Protein AF-A0A2N5FUP6-F1 (afdb_monomer_lite)

Sequence (125 aa):
MNFKQEYISEWVQDDAYEKAELLWLWYDYQTEIYDRSLWGQRPAPDDETMVILTSPEARGLSNKNALKYRRLLLQVASCFNISDEILHNTKNNSYRNKSRMSKRIEDYLYLEKLGEFDFIKEITK

Foldseek 3Di:
DPPPDVVVVVVLLVVLLLVLLLLVLVLLLQLVVLLVVLCPPPDPPPDPPPPDVPPVVSVVVSVVSSVVSVVLSVVLSVVSVRDPVSNVVSVVVVVVVVDDSVVSNVVNVVVVVVVVCVSSVVSVD

Structure (mmCIF, N/CA/C/O backbone):
data_AF-A0A2N5FUP6-F1
#
_entry.id   AF-A0A2N5FUP6-F1
#
loop_
_atom_site.group_PDB
_atom_site.id
_atom_site.type_symbol
_atom_site.label_atom_id
_atom_site.label_alt_id
_atom_site.label_comp_id
_atom_site.label_asym_id
_atom_site.label_entity_id
_atom_site.label_seq_id
_atom_site.pdbx_PDB_ins_code
_atom_site.Cartn_x
_atom_site.Cartn_y
_atom_site.Cartn_z
_atom_site.occupancy
_atom_site.B_iso_or_equiv
_atom_site.auth_seq_id
_atom_site.auth_comp_id
_atom_site.auth_asym_id
_atom_site.auth_atom_id
_atom_site.pdbx_PDB_model_num
ATOM 1 N N . MET A 1 1 ? -32.310 13.441 25.752 1.00 34.03 1 MET A N 1
ATOM 2 C CA . MET A 1 1 ? -31.026 12.930 26.280 1.00 34.03 1 MET A CA 1
ATOM 3 C C . MET A 1 1 ? -30.464 11.963 25.237 1.00 34.03 1 MET A C 1
ATOM 5 O O . MET A 1 1 ? -30.822 10.799 25.262 1.00 34.03 1 MET A O 1
ATOM 9 N N . ASN A 1 2 ? -29.666 12.453 24.280 1.00 38.41 2 ASN A N 1
ATOM 10 C CA . ASN A 1 2 ? -29.077 11.646 23.193 1.00 38.41 2 ASN A CA 1
ATOM 11 C C . ASN A 1 2 ? -27.546 11.737 23.257 1.00 38.41 2 ASN A C 1
ATOM 13 O O . ASN A 1 2 ? -26.907 12.242 22.349 1.00 38.41 2 ASN A O 1
ATOM 17 N N . PHE A 1 3 ? -26.964 11.319 24.380 1.00 40.06 3 PHE A N 1
ATOM 18 C CA . PHE A 1 3 ? -25.561 11.600 24.715 1.00 40.06 3 PHE A CA 1
ATOM 19 C C . PHE A 1 3 ? -24.641 10.370 24.629 1.00 40.06 3 PHE A C 1
ATOM 21 O O . PHE A 1 3 ? -23.689 10.261 25.394 1.00 40.06 3 PHE A O 1
ATOM 28 N N . LYS A 1 4 ? -24.944 9.386 23.769 1.00 34.66 4 LYS A N 1
ATOM 29 C CA . LYS A 1 4 ? -24.207 8.104 23.779 1.00 34.66 4 LYS A CA 1
ATOM 30 C C . LYS A 1 4 ? -23.817 7.496 22.431 1.00 34.66 4 LYS A C 1
ATOM 32 O O . LYS A 1 4 ? -23.180 6.452 22.449 1.00 34.66 4 LYS A O 1
ATOM 37 N N . GLN A 1 5 ? -24.139 8.111 21.293 1.00 38.41 5 GLN A N 1
ATOM 38 C CA . GLN A 1 5 ? -23.857 7.487 19.989 1.00 38.41 5 GLN A CA 1
ATOM 39 C C . GLN A 1 5 ? -22.703 8.128 19.204 1.00 38.41 5 GLN A C 1
ATOM 41 O O . GLN A 1 5 ? -22.100 7.443 18.389 1.00 38.41 5 GLN A O 1
ATOM 46 N N . GLU A 1 6 ? -22.330 9.376 19.499 1.00 37.62 6 GLU A N 1
ATOM 47 C CA . GLU A 1 6 ? -21.280 10.096 18.754 1.00 37.62 6 GLU A CA 1
ATOM 48 C C . GLU A 1 6 ? -19.846 9.771 19.216 1.00 37.62 6 GLU A C 1
ATOM 50 O O . GLU A 1 6 ? -18.914 9.861 18.429 1.00 37.62 6 GLU A O 1
ATOM 55 N N . TYR A 1 7 ? -19.647 9.299 20.452 1.00 31.89 7 TYR A N 1
ATOM 56 C CA . TYR A 1 7 ? -18.295 9.029 20.973 1.00 31.89 7 TYR A CA 1
ATOM 57 C C . TYR A 1 7 ? -17.728 7.649 20.614 1.00 31.89 7 TYR A C 1
ATOM 59 O O . TYR A 1 7 ? -16.526 7.433 20.723 1.00 31.89 7 TYR A O 1
ATOM 67 N N . ILE A 1 8 ? -18.564 6.698 20.190 1.00 33.16 8 ILE A N 1
ATOM 68 C CA . ILE A 1 8 ? -18.090 5.357 19.804 1.00 33.16 8 ILE A CA 1
ATOM 69 C C . ILE A 1 8 ? -17.558 5.367 18.359 1.00 33.16 8 ILE A C 1
ATOM 71 O O . ILE A 1 8 ? -16.671 4.583 18.031 1.00 33.16 8 ILE A O 1
ATOM 75 N N . SER A 1 9 ? -18.039 6.280 17.504 1.00 38.25 9 SER A N 1
ATOM 76 C CA . SER A 1 9 ? -17.569 6.399 16.118 1.00 38.25 9 SER A CA 1
ATOM 77 C C . SER A 1 9 ? -16.171 7.002 15.987 1.00 38.25 9 SER A C 1
ATOM 79 O O . SER A 1 9 ? -15.473 6.651 15.042 1.00 38.25 9 SER A O 1
ATOM 81 N N . GLU A 1 10 ? -15.736 7.851 16.924 1.00 41.03 10 GLU A N 1
ATOM 82 C CA . GLU A 1 10 ? -14.399 8.467 16.874 1.00 41.03 10 GLU A CA 1
ATOM 83 C C . GLU A 1 10 ? -13.278 7.459 17.187 1.00 41.03 10 GLU A C 1
ATOM 85 O O . GLU A 1 10 ? -12.261 7.446 16.504 1.00 41.03 10 GLU A O 1
ATOM 90 N N . TRP A 1 11 ? -13.484 6.539 18.138 1.00 37.44 11 TRP A N 1
ATOM 91 C CA . TRP A 1 11 ? -12.462 5.547 18.519 1.00 37.44 11 TRP A CA 1
ATOM 92 C C . TRP A 1 11 ? -12.251 4.441 17.475 1.00 37.44 11 TRP A C 1
ATOM 94 O O . TRP A 1 11 ? -11.146 3.931 17.331 1.00 37.44 11 TRP A O 1
ATOM 104 N N . VAL A 1 12 ? -13.300 4.057 16.741 1.00 47.06 12 VAL A N 1
ATOM 105 C CA . VAL A 1 12 ? -13.192 3.072 15.646 1.00 47.06 12 VAL A CA 1
ATOM 106 C C . VAL A 1 12 ? -12.620 3.716 14.380 1.00 47.06 12 VAL A C 1
ATOM 108 O O . VAL A 1 12 ? -11.961 3.037 13.592 1.00 47.06 12 VAL A O 1
ATOM 111 N N . GLN A 1 13 ? -12.846 5.022 14.185 1.00 53.00 13 GLN A N 1
ATOM 112 C CA . GLN A 1 13 ? -12.203 5.759 13.103 1.00 53.00 13 GLN A CA 1
ATOM 113 C C . GLN A 1 13 ? -10.685 5.796 13.270 1.00 53.00 13 GLN A C 1
ATOM 115 O O . GLN A 1 13 ? -10.018 5.637 12.259 1.00 53.00 13 GLN A O 1
ATOM 120 N N . ASP A 1 14 ? -10.144 5.918 14.485 1.00 67.62 14 ASP A N 1
ATOM 121 C CA . ASP A 1 14 ? -8.691 6.030 14.689 1.00 67.62 14 ASP A CA 1
ATOM 122 C C . ASP A 1 14 ? -7.936 4.768 14.218 1.00 67.62 14 ASP A C 1
ATOM 124 O O . ASP A 1 14 ? -7.082 4.855 13.341 1.00 67.62 14 ASP A O 1
ATOM 128 N N . ASP A 1 15 ? -8.341 3.571 14.667 1.00 84.81 15 ASP A N 1
ATOM 129 C CA . ASP A 1 15 ? -7.666 2.309 14.292 1.00 84.81 15 ASP A CA 1
ATOM 130 C C . ASP A 1 15 ? -7.839 1.962 12.801 1.00 84.81 15 ASP A C 1
ATOM 132 O O . ASP A 1 15 ? -6.896 1.541 12.126 1.00 84.81 15 ASP A O 1
ATOM 136 N N . ALA A 1 16 ? -9.040 2.157 12.243 1.00 89.38 16 ALA A N 1
ATOM 137 C CA . ALA A 1 16 ? -9.287 1.883 10.827 1.00 89.38 16 ALA A CA 1
ATOM 138 C C . ALA A 1 16 ? -8.575 2.892 9.911 1.00 89.38 16 ALA A C 1
ATOM 140 O O . ALA A 1 16 ? -8.124 2.525 8.822 1.00 89.38 16 ALA A O 1
ATOM 141 N N . TYR A 1 17 ? -8.480 4.154 10.334 1.00 89.38 17 TYR A N 1
ATOM 142 C CA . TYR A 1 17 ? -7.778 5.205 9.606 1.00 89.38 17 TYR A CA 1
ATOM 143 C C . TYR A 1 17 ? -6.265 4.994 9.671 1.00 89.38 17 TYR A C 1
ATOM 145 O O . TYR A 1 17 ? -5.626 4.997 8.622 1.00 89.38 17 TYR A O 1
ATOM 153 N N . GLU A 1 18 ? -5.709 4.708 10.849 1.00 89.12 18 GLU A N 1
ATOM 154 C CA . GLU A 1 18 ? -4.290 4.396 11.042 1.00 89.12 18 GLU A CA 1
ATOM 155 C C . GLU A 1 18 ? -3.871 3.176 10.210 1.00 89.12 18 GLU A C 1
ATOM 157 O O . GLU A 1 18 ? -2.937 3.248 9.406 1.00 89.12 18 GLU A O 1
ATOM 162 N N . LYS A 1 19 ? -4.629 2.074 10.276 1.00 92.38 19 LYS A N 1
ATOM 163 C CA . LYS A 1 19 ? -4.375 0.895 9.430 1.00 92.38 19 LYS A CA 1
ATOM 164 C C . LYS A 1 19 ? -4.477 1.208 7.945 1.00 92.38 19 LYS A C 1
ATOM 166 O O . LYS A 1 19 ? -3.712 0.659 7.152 1.00 92.38 19 LYS A O 1
ATOM 171 N N . ALA A 1 20 ? -5.398 2.079 7.541 1.00 93.75 20 ALA A N 1
ATOM 172 C CA . ALA A 1 20 ? -5.507 2.517 6.155 1.00 93.75 20 ALA A CA 1
ATOM 173 C C . ALA A 1 20 ? -4.310 3.382 5.718 1.00 93.75 20 ALA A C 1
ATOM 175 O O . ALA A 1 20 ? -3.841 3.233 4.587 1.00 93.75 20 ALA A O 1
ATOM 176 N N . GLU A 1 21 ? -3.769 4.234 6.591 1.00 91.25 21 GLU A N 1
ATOM 177 C CA . GLU A 1 21 ? -2.534 4.981 6.327 1.00 91.25 21 GLU A CA 1
ATOM 178 C C . GLU A 1 21 ? -1.329 4.047 6.181 1.00 91.25 21 GLU A C 1
ATOM 180 O O . GLU A 1 21 ? -0.590 4.154 5.196 1.00 91.25 21 GLU A O 1
ATOM 185 N N . LEU A 1 22 ? -1.182 3.076 7.087 1.00 93.25 22 LEU A N 1
ATOM 186 C CA . LEU A 1 22 ? -0.157 2.036 7.002 1.00 93.25 22 LEU A CA 1
ATOM 187 C C . LEU A 1 22 ? -0.312 1.210 5.714 1.00 93.25 22 LEU A C 1
ATOM 189 O O . LEU A 1 22 ? 0.663 0.975 5.002 1.00 93.25 22 LEU A O 1
ATOM 193 N N . LEU A 1 23 ? -1.534 0.840 5.327 1.00 94.62 23 LEU A N 1
ATOM 194 C CA . LEU A 1 23 ? -1.787 0.124 4.073 1.00 94.62 23 LEU A CA 1
ATOM 195 C C . LEU A 1 23 ? -1.350 0.913 2.838 1.00 94.62 23 LEU A C 1
ATOM 197 O O . LEU A 1 23 ? -0.769 0.339 1.913 1.00 94.62 23 LEU A O 1
ATOM 201 N N . TRP A 1 24 ? -1.609 2.219 2.808 1.00 94.31 24 TRP A N 1
ATOM 202 C CA . TRP A 1 24 ? -1.148 3.077 1.720 1.00 94.31 24 TRP A CA 1
ATOM 203 C C . TRP A 1 24 ? 0.367 3.245 1.710 1.00 94.31 24 TRP A C 1
ATOM 205 O O . TRP A 1 24 ? 0.968 3.255 0.637 1.00 94.31 24 TRP A O 1
ATOM 215 N N . LEU A 1 25 ? 0.990 3.340 2.884 1.00 92.94 25 LEU A N 1
ATOM 216 C CA . LEU A 1 25 ? 2.440 3.424 3.023 1.00 92.94 25 LEU A CA 1
ATOM 217 C C . LEU A 1 25 ? 3.131 2.142 2.538 1.00 92.94 25 LEU A C 1
ATOM 219 O O . LEU A 1 25 ? 4.090 2.206 1.768 1.00 92.94 25 LEU A O 1
ATOM 223 N N . TRP A 1 26 ? 2.590 0.983 2.915 1.00 95.06 26 TRP A N 1
ATOM 224 C CA . TRP A 1 26 ? 3.018 -0.319 2.411 1.00 95.06 26 TRP A CA 1
ATOM 225 C C . TRP A 1 26 ? 2.837 -0.423 0.895 1.00 95.06 26 TRP A C 1
ATOM 227 O O . TRP A 1 26 ? 3.773 -0.799 0.193 1.00 95.06 26 TRP A O 1
ATOM 237 N N . TYR A 1 27 ? 1.669 -0.041 0.367 1.00 95.19 27 TYR A N 1
ATOM 238 C CA . TYR A 1 27 ? 1.409 -0.039 -1.074 1.00 95.19 27 TYR A CA 1
ATOM 239 C C . TYR A 1 27 ? 2.442 0.803 -1.832 1.00 95.19 27 TYR A C 1
ATOM 241 O O . TYR A 1 27 ? 3.045 0.311 -2.788 1.00 95.19 27 TYR A O 1
ATOM 249 N N . ASP A 1 28 ? 2.679 2.039 -1.384 1.00 92.50 28 ASP A N 1
ATOM 250 C CA . ASP A 1 28 ? 3.627 2.942 -2.031 1.00 92.50 28 ASP A CA 1
ATOM 251 C C . ASP A 1 28 ? 5.034 2.336 -2.035 1.00 92.50 28 ASP A C 1
ATOM 253 O O . ASP A 1 28 ? 5.654 2.264 -3.096 1.00 92.50 28 ASP A O 1
ATOM 257 N N . TYR A 1 29 ? 5.501 1.808 -0.896 1.00 93.25 29 TYR A N 1
ATOM 258 C CA . TYR A 1 29 ? 6.803 1.143 -0.800 1.00 93.25 29 TYR A CA 1
ATOM 259 C C . TYR A 1 29 ? 6.934 -0.026 -1.785 1.00 93.25 29 TYR A C 1
ATOM 261 O O . TYR A 1 29 ? 7.894 -0.085 -2.555 1.00 93.25 29 TYR A O 1
ATOM 269 N N . GLN A 1 30 ? 5.959 -0.938 -1.813 1.00 93.62 30 GLN A N 1
ATOM 270 C CA . GLN A 1 30 ? 6.009 -2.119 -2.681 1.00 93.62 30 GLN A CA 1
ATOM 271 C C . GLN A 1 30 ? 6.000 -1.753 -4.171 1.00 93.62 30 GLN A C 1
ATOM 273 O O . GLN A 1 30 ? 6.693 -2.385 -4.977 1.00 93.62 30 GLN A O 1
ATOM 278 N N . THR A 1 31 ? 5.230 -0.733 -4.557 1.00 92.12 31 THR A N 1
ATOM 279 C CA . THR A 1 31 ? 5.218 -0.249 -5.944 1.00 92.12 31 THR A CA 1
ATOM 280 C C . THR A 1 31 ? 6.509 0.469 -6.319 1.00 92.12 31 THR A C 1
ATOM 282 O O . THR A 1 31 ? 7.068 0.188 -7.375 1.00 92.12 31 THR A O 1
ATOM 285 N N . GLU A 1 32 ? 7.045 1.302 -5.431 1.00 90.38 32 GLU A N 1
ATOM 286 C CA . GLU A 1 32 ? 8.251 2.091 -5.674 1.00 90.38 32 GLU A CA 1
ATOM 287 C C . GLU A 1 32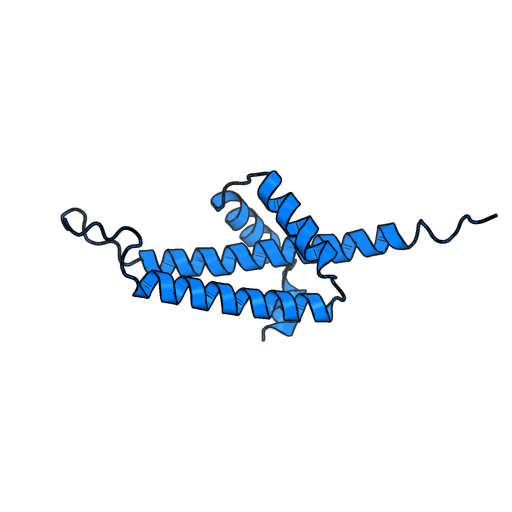 ? 9.510 1.217 -5.753 1.00 90.38 32 GLU A C 1
ATOM 289 O O . GLU A 1 32 ? 10.348 1.420 -6.629 1.00 90.38 32 GLU A O 1
ATOM 294 N N . ILE A 1 33 ? 9.660 0.211 -4.882 1.00 89.06 33 ILE A N 1
ATOM 295 C CA 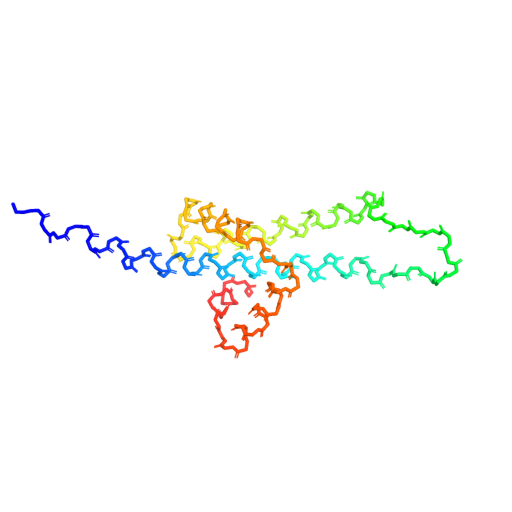. ILE A 1 33 ? 10.795 -0.725 -4.953 1.00 89.06 33 ILE A CA 1
ATOM 296 C C . ILE A 1 33 ? 10.749 -1.542 -6.246 1.00 89.06 33 ILE A C 1
ATOM 298 O O . ILE A 1 33 ? 11.786 -1.749 -6.881 1.00 89.06 33 ILE A O 1
ATOM 302 N N . TYR A 1 34 ? 9.557 -1.969 -6.669 1.00 88.94 34 TYR A N 1
ATOM 303 C CA . TYR A 1 34 ? 9.399 -2.667 -7.939 1.00 88.94 34 TYR A CA 1
ATOM 304 C C . TYR A 1 34 ? 9.755 -1.764 -9.121 1.00 88.94 34 TYR A C 1
ATOM 306 O O . TYR A 1 34 ? 10.572 -2.154 -9.953 1.00 88.94 34 TYR A O 1
ATOM 314 N N . ASP A 1 35 ? 9.220 -0.546 -9.171 1.00 85.50 35 ASP A N 1
ATOM 315 C CA . ASP A 1 35 ? 9.504 0.402 -10.249 1.00 85.50 35 ASP A CA 1
ATOM 316 C C . ASP A 1 35 ? 11.000 0.742 -10.314 1.00 85.50 35 ASP A C 1
ATOM 318 O O . ASP A 1 35 ? 11.599 0.712 -11.390 1.00 85.50 35 ASP A O 1
ATOM 322 N N . ARG A 1 36 ? 11.661 0.918 -9.163 1.00 83.88 36 ARG A N 1
ATOM 323 C CA . ARG A 1 36 ? 13.124 1.071 -9.091 1.00 83.88 36 ARG A CA 1
ATOM 324 C C . ARG A 1 36 ? 13.882 -0.139 -9.616 1.00 83.88 36 ARG A C 1
ATOM 326 O O . ARG A 1 36 ? 14.923 0.039 -10.242 1.00 83.88 36 ARG A O 1
ATOM 333 N N . SER A 1 37 ? 13.385 -1.353 -9.385 1.00 82.19 37 SER A N 1
ATOM 334 C CA . SER A 1 37 ? 14.007 -2.573 -9.912 1.00 82.19 37 SER A CA 1
ATOM 335 C C . SER A 1 37 ? 13.916 -2.660 -11.438 1.00 82.19 37 SER A C 1
ATOM 337 O O . SER A 1 37 ? 14.854 -3.143 -12.070 1.00 82.19 37 SER A O 1
ATOM 339 N N . LEU A 1 38 ? 12.856 -2.104 -12.039 1.00 78.31 38 LEU A N 1
ATOM 340 C CA . LEU A 1 38 ? 12.750 -1.960 -13.494 1.00 78.31 38 LEU A CA 1
ATOM 341 C C . LEU A 1 38 ? 13.798 -0.975 -14.042 1.00 78.31 38 LEU A C 1
ATOM 343 O O . LEU A 1 38 ? 14.243 -1.125 -15.176 1.00 78.31 38 LEU A O 1
ATOM 347 N N . TRP A 1 39 ? 14.216 0.011 -13.240 1.00 64.06 39 TRP A N 1
ATOM 348 C CA . TRP A 1 39 ? 15.221 1.024 -13.601 1.00 64.06 39 TRP A CA 1
ATOM 349 C C . TRP A 1 39 ? 16.664 0.643 -13.239 1.00 64.06 39 TRP A C 1
ATOM 351 O O . TRP A 1 39 ? 17.595 1.354 -13.615 1.00 64.06 39 TRP A O 1
ATOM 361 N N . GLY A 1 40 ? 16.870 -0.465 -12.519 1.00 52.78 40 GLY A N 1
ATOM 362 C CA . GLY A 1 40 ? 18.194 -0.990 -12.159 1.00 52.78 40 GLY A CA 1
ATOM 363 C C . GLY A 1 40 ? 19.038 -1.428 -13.361 1.00 52.78 40 GLY A C 1
ATOM 364 O O . GLY A 1 40 ? 20.247 -1.592 -13.229 1.00 52.78 40 GLY A O 1
ATOM 365 N N . GLN A 1 41 ? 18.434 -1.540 -14.547 1.00 49.06 41 GLN A N 1
ATOM 366 C CA . GLN A 1 41 ? 19.138 -1.605 -15.828 1.00 49.06 41 GLN A CA 1
ATOM 367 C C . GLN A 1 41 ? 19.489 -0.192 -16.315 1.00 49.06 41 GLN A C 1
ATOM 369 O O . GLN A 1 41 ? 19.053 0.233 -17.382 1.00 49.06 41 GLN A O 1
ATOM 374 N N . ARG A 1 42 ? 20.243 0.572 -15.511 1.00 47.62 42 ARG A N 1
ATOM 375 C CA . ARG A 1 42 ? 20.825 1.827 -15.999 1.00 47.62 42 ARG A CA 1
ATOM 376 C C . ARG A 1 42 ? 21.791 1.481 -17.133 1.00 47.62 42 ARG A C 1
ATOM 378 O O . ARG A 1 42 ? 22.725 0.715 -16.887 1.00 47.62 42 ARG A O 1
ATOM 385 N N . PRO A 1 43 ? 21.594 2.029 -18.335 1.00 50.72 43 PRO A N 1
ATOM 386 C CA . PRO A 1 43 ? 22.575 1.880 -19.387 1.00 50.72 43 PRO A CA 1
ATOM 387 C C . PRO A 1 43 ? 23.852 2.648 -18.980 1.00 50.72 43 PRO A C 1
ATOM 389 O O . PRO A 1 43 ? 23.810 3.530 -18.111 1.00 50.72 43 PRO A O 1
ATOM 392 N N . ALA A 1 44 ? 25.008 2.226 -19.499 1.00 54.25 44 ALA A N 1
ATOM 393 C CA . ALA A 1 44 ? 26.313 2.776 -19.125 1.00 54.25 44 ALA A CA 1
ATOM 394 C C . ALA A 1 44 ? 26.360 4.308 -19.339 1.00 54.25 44 ALA A C 1
ATOM 396 O O . ALA A 1 44 ? 25.562 4.832 -20.114 1.00 54.25 44 ALA A O 1
ATOM 397 N N . PRO A 1 45 ? 27.287 5.051 -18.699 1.00 53.28 45 PRO A N 1
ATOM 398 C CA . PRO A 1 45 ? 27.405 6.509 -18.866 1.00 53.28 45 PRO A CA 1
ATOM 399 C C . PRO A 1 45 ? 27.569 6.972 -20.328 1.00 53.28 45 PRO A C 1
ATOM 401 O O . PRO A 1 45 ? 27.350 8.145 -20.622 1.00 53.28 45 PRO A O 1
ATOM 404 N N . ASP A 1 46 ? 27.913 6.039 -21.217 1.00 57.25 46 ASP A N 1
ATOM 405 C CA . ASP A 1 46 ? 28.251 6.235 -22.627 1.00 57.25 46 ASP A CA 1
ATOM 406 C C . ASP A 1 46 ? 27.129 5.749 -23.566 1.00 57.25 46 ASP A C 1
ATOM 408 O O . ASP A 1 46 ? 27.277 5.736 -24.787 1.00 57.25 46 ASP A O 1
ATOM 412 N N . ASP A 1 47 ? 26.016 5.286 -23.003 1.00 50.28 47 ASP A N 1
ATOM 413 C CA . ASP A 1 47 ? 24.924 4.689 -23.749 1.00 50.28 47 ASP A CA 1
ATOM 414 C C . ASP A 1 47 ? 23.889 5.773 -24.084 1.00 50.28 47 ASP A C 1
ATOM 416 O O . ASP A 1 47 ? 23.091 6.213 -23.252 1.00 50.28 47 ASP A O 1
ATOM 420 N N . GLU A 1 48 ? 23.937 6.244 -25.333 1.00 49.97 48 GLU A N 1
ATOM 421 C CA . GLU A 1 48 ? 23.046 7.275 -25.885 1.00 49.97 48 GLU A CA 1
ATOM 422 C C . GLU A 1 48 ? 21.562 6.866 -25.855 1.00 49.97 48 GLU A C 1
ATOM 424 O O . GLU A 1 48 ? 20.671 7.692 -26.075 1.00 49.97 48 GLU A O 1
ATOM 429 N N . THR A 1 49 ? 21.263 5.607 -25.523 1.00 48.56 49 THR A N 1
ATOM 430 C CA . THR A 1 49 ? 19.906 5.131 -25.279 1.00 48.56 49 THR A CA 1
ATOM 431 C C . THR A 1 49 ? 19.486 5.413 -23.835 1.00 48.56 49 THR A C 1
ATOM 433 O O . THR A 1 49 ? 19.256 4.525 -23.020 1.00 48.56 49 THR A O 1
ATOM 436 N N . MET A 1 50 ? 19.325 6.696 -23.499 1.00 44.69 50 MET A N 1
ATOM 437 C CA . MET A 1 50 ? 18.547 7.129 -22.333 1.00 44.69 50 MET A CA 1
ATOM 438 C C . MET A 1 50 ? 17.101 6.623 -22.476 1.00 44.69 50 MET A C 1
ATOM 440 O O . MET A 1 50 ? 16.202 7.359 -22.885 1.00 44.69 50 MET A O 1
ATOM 444 N N . VAL A 1 51 ? 16.843 5.361 -22.131 1.00 49.22 51 VAL A N 1
ATOM 445 C CA . VAL A 1 51 ? 15.489 4.808 -2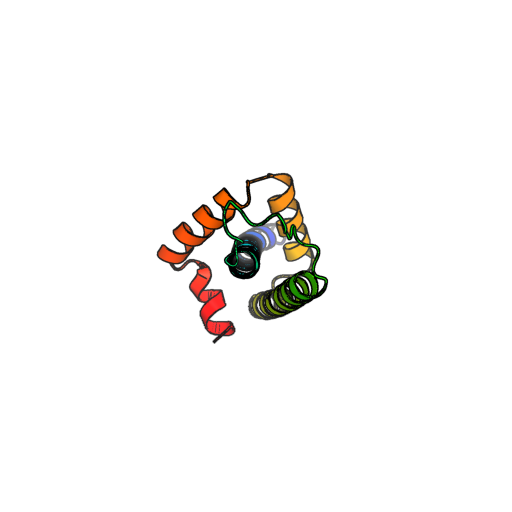2.054 1.00 49.22 51 VAL A CA 1
ATOM 446 C C . VAL A 1 51 ? 14.877 5.260 -20.729 1.00 49.22 51 VAL A C 1
ATOM 448 O O . VAL A 1 51 ? 14.646 4.502 -19.791 1.00 49.22 51 VAL A O 1
ATOM 451 N N . ILE A 1 52 ? 14.597 6.563 -20.672 1.00 51.47 52 ILE A N 1
ATOM 452 C CA . ILE A 1 52 ? 13.462 7.140 -19.946 1.00 51.47 52 ILE A CA 1
ATOM 453 C C . ILE A 1 52 ? 12.281 6.200 -20.176 1.00 51.47 52 ILE A C 1
ATOM 455 O O . ILE A 1 52 ? 12.088 5.857 -21.330 1.00 51.47 52 ILE A O 1
ATOM 459 N N . LEU A 1 53 ? 11.530 5.805 -19.139 1.00 50.09 53 LEU A N 1
ATOM 460 C CA . LEU A 1 53 ? 10.198 5.147 -19.111 1.00 50.09 53 LEU A CA 1
ATOM 461 C C . LEU A 1 53 ? 9.349 5.158 -20.417 1.00 50.09 53 LEU A C 1
ATOM 463 O O . LEU A 1 53 ? 8.211 5.623 -20.440 1.00 50.09 53 LEU A O 1
ATOM 467 N N . THR A 1 54 ? 9.870 4.648 -21.524 1.00 52.12 54 THR A N 1
ATOM 468 C CA . THR A 1 54 ? 9.266 4.762 -22.858 1.00 52.12 54 THR A CA 1
ATOM 469 C C . THR A 1 54 ? 9.140 3.412 -23.525 1.00 52.12 54 THR A C 1
ATOM 471 O O . THR A 1 54 ? 8.377 3.317 -24.481 1.00 52.12 54 THR A O 1
ATOM 474 N N . SER A 1 55 ? 9.760 2.348 -22.991 1.00 63.38 55 SER A N 1
ATOM 475 C CA . SER A 1 55 ? 9.390 1.001 -23.414 1.00 63.38 55 SER A CA 1
ATOM 476 C C . SER A 1 55 ? 7.984 0.690 -22.866 1.00 63.38 55 SER A C 1
ATOM 478 O O . SER A 1 55 ? 7.754 0.726 -21.649 1.00 63.38 55 SER A O 1
ATOM 480 N N . PRO A 1 56 ? 6.993 0.408 -23.733 1.00 67.12 56 PRO A N 1
ATOM 481 C CA . PRO A 1 56 ? 5.639 0.061 -23.297 1.00 67.12 56 PRO A CA 1
ATOM 482 C C . PRO A 1 56 ? 5.610 -1.147 -22.348 1.00 67.12 56 PRO A C 1
ATOM 484 O O . PRO A 1 56 ? 4.693 -1.282 -21.538 1.00 67.12 56 PRO A O 1
ATOM 487 N N . GLU A 1 57 ? 6.636 -1.996 -22.415 1.00 76.44 57 GLU A N 1
ATOM 488 C CA . GLU A 1 57 ? 6.819 -3.183 -21.583 1.00 76.44 57 GLU A CA 1
ATOM 489 C C . GLU A 1 57 ? 7.071 -2.842 -20.112 1.00 76.44 57 GLU A C 1
ATOM 491 O O . GLU A 1 57 ? 6.356 -3.352 -19.248 1.00 76.44 57 GLU A O 1
ATOM 496 N N . ALA A 1 58 ? 8.005 -1.929 -19.811 1.00 76.00 58 ALA A N 1
ATOM 497 C CA . ALA A 1 58 ? 8.283 -1.512 -18.434 1.00 76.00 58 ALA A CA 1
ATOM 498 C C . ALA A 1 58 ? 7.049 -0.856 -17.796 1.00 76.00 58 ALA A C 1
ATOM 500 O O . ALA A 1 58 ? 6.681 -1.162 -16.660 1.00 76.00 58 ALA A O 1
ATOM 501 N N . ARG A 1 59 ? 6.333 -0.027 -18.566 1.00 79.31 59 ARG A N 1
ATOM 502 C CA . ARG A 1 59 ? 5.058 0.561 -18.133 1.00 79.31 59 ARG A CA 1
ATOM 503 C C . ARG A 1 59 ? 3.988 -0.507 -17.894 1.00 79.31 59 ARG A C 1
ATOM 505 O O . ARG A 1 59 ? 3.235 -0.423 -16.926 1.00 79.31 59 ARG A O 1
ATOM 512 N N . GLY A 1 60 ? 3.915 -1.514 -18.761 1.00 84.50 60 GL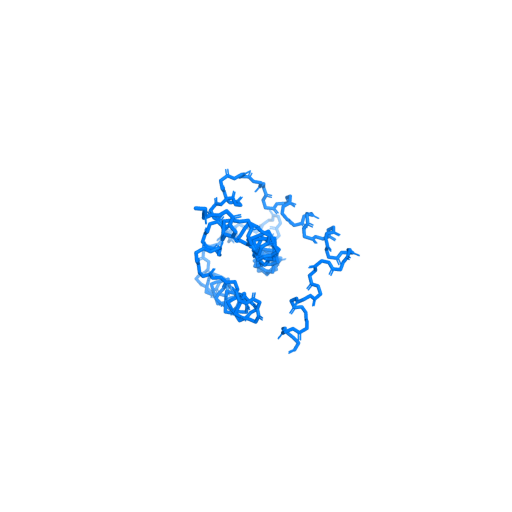Y A N 1
ATOM 513 C CA . GLY A 1 60 ? 3.009 -2.649 -18.607 1.00 84.50 60 GLY A CA 1
ATOM 514 C C . GLY A 1 60 ? 3.283 -3.453 -17.334 1.00 84.50 60 GLY A C 1
ATOM 515 O O . GLY A 1 60 ? 2.339 -3.833 -16.641 1.00 84.50 60 GLY A O 1
ATOM 516 N N . LEU A 1 61 ? 4.554 -3.678 -17.001 1.00 87.00 61 LEU A N 1
ATOM 517 C CA . LEU A 1 61 ? 4.976 -4.374 -15.783 1.00 87.00 61 LEU A CA 1
ATOM 518 C C . LEU A 1 61 ? 4.666 -3.566 -14.521 1.00 87.00 61 LEU A C 1
ATOM 520 O O . LEU A 1 61 ? 4.031 -4.102 -13.613 1.00 87.00 61 LEU A O 1
ATOM 524 N N . SER A 1 62 ? 5.019 -2.278 -14.497 1.00 87.00 62 SER A N 1
ATOM 525 C CA . SER A 1 62 ? 4.690 -1.367 -13.391 1.00 87.00 62 SER A CA 1
ATOM 526 C C . SER A 1 62 ? 3.178 -1.330 -13.126 1.00 87.00 62 SER A C 1
ATOM 528 O O . SER A 1 62 ? 2.728 -1.584 -12.009 1.00 87.00 62 SER A O 1
ATOM 530 N N . ASN A 1 63 ? 2.359 -1.178 -14.175 1.00 89.12 63 ASN A N 1
ATOM 531 C CA . ASN A 1 63 ? 0.897 -1.195 -14.051 1.00 89.12 63 ASN A CA 1
ATOM 532 C C . ASN A 1 63 ? 0.360 -2.526 -13.505 1.00 89.12 63 ASN A C 1
ATOM 534 O O . ASN A 1 63 ? -0.516 -2.535 -12.638 1.00 89.12 63 ASN A O 1
ATOM 538 N N . LYS A 1 64 ? 0.864 -3.664 -14.001 1.00 91.31 64 LYS A N 1
ATOM 539 C CA . LYS A 1 64 ? 0.473 -4.990 -13.493 1.00 91.31 64 LYS A CA 1
ATOM 540 C C . LYS A 1 64 ? 0.825 -5.137 -12.013 1.00 91.31 64 LYS A C 1
ATOM 542 O O . LYS A 1 64 ? 0.017 -5.668 -11.249 1.00 91.31 64 LYS A O 1
ATOM 547 N N . ASN A 1 65 ? 1.991 -4.645 -11.607 1.00 92.88 65 ASN A N 1
ATOM 548 C CA . ASN A 1 65 ? 2.443 -4.679 -10.224 1.00 92.88 65 ASN A CA 1
ATOM 549 C C . ASN A 1 65 ? 1.588 -3.787 -9.310 1.00 92.88 65 ASN A C 1
ATOM 551 O O . ASN A 1 65 ? 1.104 -4.249 -8.277 1.00 92.88 65 ASN A O 1
ATOM 555 N N . ALA A 1 66 ? 1.301 -2.554 -9.729 1.00 93.38 66 ALA A N 1
ATOM 556 C CA . ALA A 1 66 ? 0.405 -1.651 -9.012 1.00 93.38 66 ALA A CA 1
ATOM 557 C C . ALA A 1 66 ? -0.995 -2.263 -8.828 1.00 93.38 66 ALA A C 1
ATOM 559 O O . ALA A 1 66 ? -1.551 -2.240 -7.731 1.00 93.38 66 ALA A O 1
ATOM 560 N N . LEU A 1 67 ? -1.553 -2.893 -9.869 1.00 95.12 67 LEU A N 1
ATOM 561 C CA . LEU A 1 67 ? -2.844 -3.587 -9.778 1.00 95.12 67 LEU A CA 1
ATOM 562 C C . LEU A 1 67 ? -2.808 -4.777 -8.812 1.00 95.12 67 LEU A C 1
ATOM 564 O O . LEU A 1 67 ? -3.767 -4.979 -8.065 1.00 95.12 67 LEU A O 1
ATOM 568 N N . LYS A 1 68 ? -1.719 -5.555 -8.803 1.00 94.81 68 LYS A N 1
ATOM 569 C CA . LYS A 1 68 ? -1.519 -6.655 -7.849 1.00 94.81 68 LYS A CA 1
ATOM 570 C C . LYS A 1 68 ? -1.562 -6.134 -6.410 1.00 94.81 68 LYS A C 1
ATOM 572 O O . LYS A 1 68 ? -2.376 -6.615 -5.624 1.00 94.81 68 LYS A O 1
ATOM 577 N N . TYR A 1 69 ? -0.745 -5.136 -6.075 1.00 94.94 69 TYR A N 1
ATOM 578 C CA . TYR A 1 69 ? -0.699 -4.587 -4.716 1.00 94.94 69 TYR A CA 1
ATOM 579 C C . TYR A 1 69 ? -1.977 -3.845 -4.332 1.00 94.94 69 TYR A C 1
ATOM 581 O O . TYR A 1 69 ? -2.395 -3.908 -3.180 1.00 94.94 69 TYR A O 1
ATOM 589 N N . ARG A 1 70 ? -2.674 -3.232 -5.295 1.00 95.56 70 ARG A N 1
ATOM 590 C CA . ARG A 1 70 ? -3.994 -2.644 -5.053 1.00 95.56 70 ARG A CA 1
ATOM 591 C C . ARG A 1 70 ? -5.019 -3.698 -4.635 1.00 95.56 70 ARG A C 1
ATOM 593 O O . ARG A 1 70 ? -5.799 -3.436 -3.728 1.00 95.56 70 ARG A O 1
ATOM 600 N N . ARG A 1 71 ? -5.024 -4.876 -5.269 1.00 95.19 71 ARG A N 1
ATOM 601 C CA . ARG A 1 71 ? -5.914 -5.986 -4.879 1.00 95.19 71 ARG A CA 1
ATOM 602 C C . ARG A 1 71 ? -5.594 -6.500 -3.479 1.00 95.19 71 ARG A C 1
ATOM 604 O O . ARG A 1 71 ? -6.519 -6.689 -2.700 1.00 95.19 71 ARG A O 1
ATOM 611 N N . LEU A 1 72 ? -4.311 -6.664 -3.156 1.00 95.38 72 LEU A N 1
ATOM 612 C CA . LEU A 1 72 ? -3.883 -7.076 -1.815 1.00 95.38 72 LEU A CA 1
ATOM 613 C C . LEU A 1 72 ? -4.279 -6.046 -0.752 1.00 95.38 72 LEU A C 1
ATOM 615 O O . LEU A 1 72 ? -4.826 -6.423 0.276 1.00 95.38 72 LEU A O 1
ATOM 619 N N . LEU A 1 73 ? -4.095 -4.751 -1.027 1.00 95.62 73 LEU A N 1
ATOM 620 C CA . LEU A 1 73 ? -4.541 -3.677 -0.138 1.00 95.62 73 LEU A CA 1
ATOM 621 C C . LEU A 1 73 ? -6.044 -3.774 0.143 1.00 95.62 73 LEU A C 1
ATOM 623 O O . LEU A 1 73 ? -6.445 -3.691 1.298 1.00 95.62 73 LEU A O 1
ATOM 627 N N . LEU A 1 74 ? -6.873 -3.977 -0.887 1.00 95.12 74 LEU A N 1
ATOM 628 C CA . LEU A 1 74 ? -8.324 -4.118 -0.714 1.00 95.12 74 LEU A CA 1
ATOM 629 C C . LEU A 1 74 ? -8.696 -5.384 0.069 1.00 95.12 74 LEU A C 1
ATOM 631 O O . LEU A 1 74 ? -9.605 -5.347 0.894 1.00 95.12 74 LEU A O 1
ATOM 635 N N . GLN A 1 75 ? -7.984 -6.490 -0.156 1.00 94.88 75 GLN A N 1
ATOM 636 C CA . GLN A 1 75 ? -8.182 -7.724 0.598 1.00 94.88 75 GLN A CA 1
ATOM 637 C C . GLN A 1 75 ? -7.883 -7.509 2.085 1.00 94.88 75 GLN A C 1
ATOM 639 O O . GLN A 1 75 ? -8.730 -7.809 2.922 1.00 94.88 75 GLN A O 1
ATOM 644 N N . VAL A 1 76 ? -6.729 -6.925 2.417 1.00 94.38 76 VAL A N 1
ATOM 645 C CA . VAL A 1 76 ? -6.369 -6.628 3.809 1.00 94.38 76 VAL A CA 1
ATOM 646 C C . VAL A 1 76 ? -7.360 -5.642 4.425 1.00 94.38 76 VAL A C 1
ATOM 648 O O . VAL A 1 76 ? -7.875 -5.900 5.508 1.00 94.38 76 VAL A O 1
ATOM 651 N N . ALA A 1 77 ? -7.710 -4.567 3.714 1.00 94.56 77 ALA A N 1
ATOM 652 C CA . ALA A 1 77 ? -8.702 -3.596 4.170 1.00 94.56 77 ALA A CA 1
ATOM 653 C C . ALA A 1 77 ? -10.038 -4.262 4.538 1.00 94.56 77 ALA A C 1
ATOM 655 O O . ALA A 1 77 ? -10.609 -3.962 5.586 1.00 94.56 77 ALA A O 1
ATOM 656 N N . SER A 1 78 ? -10.496 -5.222 3.726 1.00 94.06 78 SER A N 1
ATOM 657 C CA . SER A 1 78 ? -11.728 -5.967 3.998 1.00 94.06 78 SER A CA 1
ATOM 658 C C . SER A 1 78 ? -11.649 -6.823 5.267 1.00 94.06 78 SER A C 1
ATOM 660 O O . SER A 1 78 ? -12.612 -6.856 6.028 1.00 94.06 78 SER A O 1
ATOM 662 N N . CYS A 1 79 ? -10.498 -7.445 5.558 1.00 93.06 79 CYS A N 1
ATOM 663 C CA . CYS A 1 79 ? -10.294 -8.220 6.787 1.00 93.06 79 CYS A CA 1
ATOM 664 C C . CYS A 1 79 ? -10.385 -7.358 8.055 1.00 93.06 79 CYS A C 1
ATOM 666 O O . CYS A 1 79 ? -10.762 -7.862 9.110 1.00 93.06 79 CYS A O 1
ATOM 668 N N . PHE A 1 80 ? -10.076 -6.065 7.943 1.00 90.75 80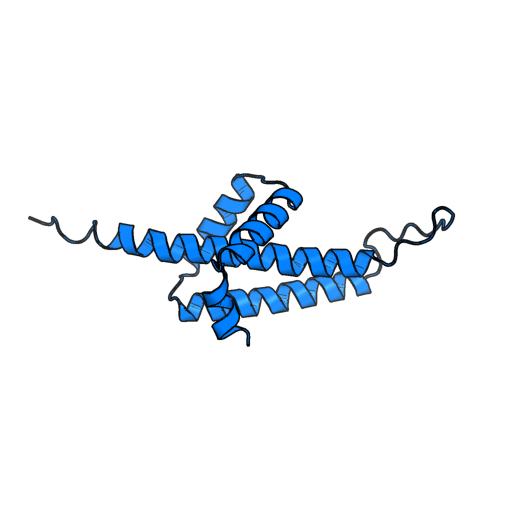 PHE A N 1
ATOM 669 C CA . PHE A 1 80 ? -10.126 -5.103 9.044 1.00 90.75 80 PHE A CA 1
ATOM 670 C C . PHE A 1 80 ? -11.358 -4.187 9.010 1.00 90.75 80 PHE A C 1
ATOM 672 O O . PHE A 1 80 ? -11.408 -3.215 9.756 1.00 90.75 80 PHE A O 1
ATOM 679 N N . ASN A 1 81 ? -12.366 -4.488 8.181 1.00 91.81 81 ASN A N 1
ATOM 680 C CA . ASN A 1 81 ? -13.579 -3.671 8.018 1.00 91.81 81 ASN A CA 1
ATOM 681 C C . ASN A 1 81 ? -13.301 -2.194 7.666 1.00 91.81 81 ASN A C 1
ATOM 683 O O . ASN A 1 81 ? -14.081 -1.304 8.009 1.00 91.81 81 ASN A O 1
ATOM 687 N N . ILE A 1 82 ? -12.199 -1.920 6.967 1.00 93.19 82 ILE A N 1
ATOM 688 C CA . ILE A 1 82 ? -11.858 -0.575 6.504 1.00 93.19 82 ILE A CA 1
ATOM 689 C C . ILE A 1 82 ? -12.719 -0.263 5.279 1.00 93.19 82 ILE A C 1
ATOM 691 O O . ILE A 1 82 ? -12.650 -0.958 4.264 1.00 93.19 82 ILE A O 1
ATOM 695 N N . SER A 1 83 ? -13.536 0.787 5.366 1.00 92.19 83 SER A N 1
ATOM 696 C CA . SER A 1 83 ? -14.433 1.179 4.278 1.00 92.19 83 SER A CA 1
ATOM 697 C C . SER A 1 83 ? -13.691 1.842 3.111 1.00 92.19 83 SER A C 1
ATOM 699 O O . SER A 1 83 ? -12.624 2.443 3.275 1.00 92.19 83 SER A O 1
ATOM 701 N N . ASP A 1 84 ? -14.304 1.810 1.925 1.00 91.81 84 ASP A N 1
ATOM 702 C CA . ASP A 1 84 ? -13.801 2.530 0.748 1.00 91.81 84 ASP A CA 1
ATOM 703 C C . ASP A 1 84 ? -13.675 4.042 0.997 1.00 91.81 84 ASP A C 1
ATOM 705 O O . ASP A 1 84 ? -12.766 4.684 0.469 1.00 91.81 84 ASP A O 1
ATOM 709 N N . GLU A 1 85 ? -14.553 4.610 1.829 1.00 91.56 85 GLU A N 1
ATOM 710 C CA . GLU A 1 85 ? -14.499 6.017 2.230 1.00 91.56 85 GLU A CA 1
ATOM 711 C C . GLU A 1 85 ? -13.240 6.319 3.052 1.00 91.56 85 GLU A C 1
ATOM 713 O O . GLU A 1 85 ? -12.525 7.275 2.746 1.00 91.56 85 GLU A O 1
ATOM 718 N N . ILE A 1 86 ? -12.910 5.479 4.039 1.00 92.06 86 ILE A N 1
ATOM 719 C CA . ILE A 1 86 ? -11.684 5.631 4.837 1.00 92.06 86 ILE A CA 1
ATOM 720 C C . ILE A 1 86 ? -10.454 5.488 3.938 1.00 92.06 86 ILE A C 1
ATOM 722 O O . ILE A 1 86 ? -9.552 6.327 3.994 1.00 92.06 86 ILE A O 1
ATOM 726 N N . LEU A 1 87 ? -10.431 4.495 3.041 1.00 92.94 87 LEU A N 1
ATOM 727 C CA . LEU A 1 87 ? -9.343 4.331 2.072 1.00 92.94 87 LEU A CA 1
ATOM 728 C C . LEU A 1 87 ? -9.196 5.543 1.148 1.00 92.94 87 LEU A C 1
ATOM 730 O O . LEU A 1 87 ? -8.075 5.926 0.814 1.00 92.94 87 LEU A O 1
ATOM 734 N N . HIS A 1 88 ? -10.302 6.140 0.705 1.00 90.94 88 HIS A N 1
ATOM 735 C CA . HIS A 1 88 ? -10.282 7.323 -0.150 1.00 90.94 88 HIS A CA 1
ATOM 736 C C . HIS A 1 88 ? -9.775 8.560 0.603 1.00 90.94 88 HIS A C 1
ATOM 738 O O . HIS A 1 88 ? -8.916 9.290 0.098 1.00 90.94 88 HIS A O 1
ATOM 744 N N . ASN A 1 89 ? -10.262 8.774 1.824 1.00 89.00 89 ASN A N 1
ATOM 745 C CA . ASN A 1 89 ? -9.919 9.928 2.649 1.00 89.00 89 ASN A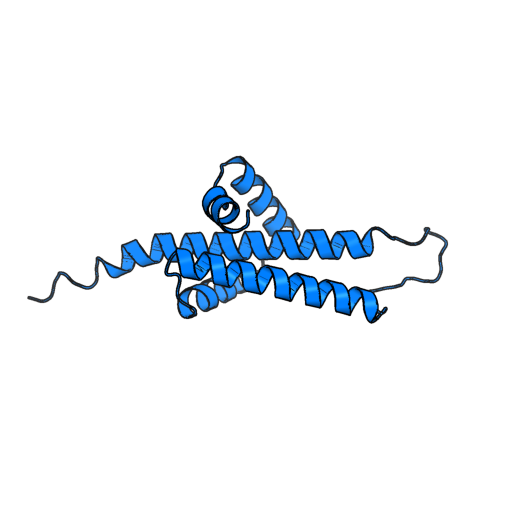 CA 1
ATOM 746 C C . ASN A 1 89 ? -8.449 9.901 3.088 1.00 89.00 89 ASN A C 1
ATOM 748 O O . ASN A 1 89 ? -7.752 10.904 2.923 1.00 89.00 89 ASN A O 1
ATOM 752 N N . THR A 1 90 ? -7.952 8.754 3.557 1.00 88.31 90 THR A N 1
ATOM 753 C CA . THR A 1 90 ? -6.537 8.559 3.938 1.00 88.31 90 THR A CA 1
ATOM 754 C C . THR A 1 90 ? -5.598 8.747 2.753 1.00 88.31 90 THR A C 1
ATOM 756 O O . THR A 1 90 ? -4.590 9.450 2.861 1.00 88.31 90 THR A O 1
ATOM 759 N N . LYS A 1 91 ? -5.967 8.215 1.577 1.00 88.31 91 LYS A N 1
ATOM 760 C CA . LYS A 1 91 ? -5.223 8.430 0.331 1.00 88.31 91 LYS A CA 1
ATOM 761 C C . LYS A 1 91 ? -5.081 9.920 0.034 1.00 88.31 91 LYS A C 1
ATOM 763 O O . LYS A 1 91 ? -3.977 10.424 -0.162 1.00 88.31 91 LYS A O 1
ATOM 768 N N . ASN A 1 92 ? -6.202 10.637 0.005 1.00 83.00 92 ASN A N 1
ATOM 769 C CA . ASN A 1 92 ? -6.212 12.061 -0.310 1.00 83.00 92 ASN A CA 1
ATOM 770 C C . ASN A 1 92 ? -5.414 12.879 0.709 1.00 83.00 92 ASN A C 1
ATOM 772 O O . ASN A 1 92 ? -4.721 13.813 0.311 1.00 83.00 92 ASN A O 1
ATOM 776 N N . ASN A 1 93 ? -5.480 12.529 1.995 1.00 78.56 93 ASN A N 1
ATOM 777 C CA . ASN A 1 93 ? -4.727 13.214 3.042 1.00 78.56 93 ASN A CA 1
ATOM 778 C C . ASN A 1 93 ? -3.211 12.980 2.892 1.00 78.56 93 ASN A C 1
ATOM 780 O O . ASN A 1 93 ? -2.430 13.933 2.862 1.00 78.56 93 ASN A O 1
ATOM 784 N N . SER A 1 94 ? -2.809 11.730 2.639 1.00 71.38 94 SER A N 1
ATOM 785 C CA . SER A 1 94 ? -1.417 11.354 2.360 1.00 71.38 94 SER A CA 1
ATOM 786 C C . SER A 1 94 ? -0.814 12.136 1.184 1.00 71.38 94 SER A C 1
ATOM 788 O O . SER A 1 94 ? 0.304 12.642 1.289 1.00 71.38 94 SER A O 1
ATOM 790 N N . TYR A 1 95 ? -1.552 12.303 0.076 1.00 65.19 95 TYR A N 1
ATOM 791 C CA . TYR A 1 95 ? -1.063 13.058 -1.091 1.00 65.19 95 TYR A CA 1
ATOM 792 C C . TYR A 1 95 ? -1.185 14.582 -0.940 1.00 65.19 95 TYR A C 1
ATOM 794 O O . TYR A 1 95 ? -0.371 15.315 -1.510 1.00 65.19 95 TYR A O 1
ATOM 802 N N . ARG A 1 96 ? -2.151 15.087 -0.160 1.00 57.44 96 ARG A N 1
ATOM 803 C CA . ARG A 1 96 ? -2.245 16.522 0.171 1.00 57.44 96 ARG A CA 1
ATOM 804 C C . ARG A 1 96 ? -1.039 16.996 0.975 1.00 57.44 96 ARG A C 1
ATOM 806 O O . ARG A 1 96 ? -0.552 18.094 0.718 1.00 57.44 96 ARG A O 1
ATOM 813 N N . ASN A 1 97 ? -0.500 16.146 1.847 1.00 59.75 97 ASN A N 1
ATOM 814 C CA . ASN A 1 97 ? 0.667 16.465 2.669 1.00 59.75 97 ASN A CA 1
ATOM 815 C C . ASN A 1 97 ? 2.018 16.387 1.929 1.00 59.75 97 ASN A C 1
ATOM 817 O O . ASN A 1 97 ? 3.053 16.596 2.558 1.00 59.75 97 ASN A O 1
ATOM 821 N N . LYS A 1 98 ? 2.025 16.145 0.602 1.00 59.12 98 LYS A N 1
ATOM 822 C CA . LYS A 1 98 ? 3.187 16.196 -0.319 1.00 59.12 98 LYS A CA 1
ATOM 823 C C . LYS A 1 98 ? 4.515 15.701 0.281 1.00 59.12 98 LYS A C 1
ATOM 825 O O . LYS A 1 98 ? 5.576 16.261 -0.015 1.00 59.12 98 LYS A O 1
ATOM 830 N N . SER A 1 99 ? 4.501 14.653 1.106 1.00 64.56 99 SER A N 1
ATOM 831 C CA . SER A 1 99 ? 5.757 14.041 1.522 1.00 64.56 99 SER A CA 1
ATOM 832 C C . SER A 1 99 ? 6.420 13.444 0.282 1.00 64.56 99 SER A C 1
ATOM 834 O O . SER A 1 99 ? 5.778 12.806 -0.554 1.00 64.56 99 SER A O 1
ATOM 836 N N . ARG A 1 100 ? 7.714 13.727 0.101 1.00 80.06 100 ARG A N 1
ATOM 837 C CA . ARG A 1 100 ? 8.484 13.138 -1.000 1.00 80.06 100 ARG A CA 1
ATOM 838 C C . ARG A 1 100 ? 8.434 11.617 -0.866 1.00 80.06 100 ARG A C 1
ATOM 840 O O . ARG A 1 100 ? 8.511 11.109 0.249 1.00 80.06 100 ARG A O 1
ATOM 847 N N . MET A 1 101 ? 8.386 10.897 -1.987 1.00 83.50 101 MET A N 1
ATOM 848 C CA . MET A 1 101 ? 8.372 9.427 -1.980 1.00 83.50 101 MET A CA 1
ATOM 849 C C . MET A 1 101 ? 9.553 8.835 -1.189 1.00 83.50 101 MET A C 1
ATOM 851 O O . MET A 1 101 ? 9.391 7.851 -0.479 1.00 83.50 101 MET A O 1
ATOM 855 N N . SER A 1 102 ? 10.722 9.488 -1.216 1.00 81.06 102 SER A N 1
ATOM 856 C CA . SER A 1 102 ? 11.872 9.109 -0.384 1.00 81.06 102 SER A CA 1
ATOM 857 C C . SER A 1 102 ? 11.548 9.081 1.112 1.00 81.06 102 SER A C 1
ATOM 859 O O . SER A 1 102 ? 11.891 8.117 1.783 1.00 81.06 102 SER A O 1
ATOM 861 N N . LYS A 1 103 ? 10.823 10.088 1.612 1.00 84.81 103 LYS A N 1
ATOM 862 C CA . LYS A 1 103 ? 10.397 10.151 3.011 1.00 84.81 103 LYS A CA 1
ATOM 863 C C . LYS A 1 103 ? 9.395 9.042 3.334 1.00 84.81 103 LYS A C 1
ATOM 865 O O . LYS A 1 103 ? 9.522 8.401 4.361 1.00 84.81 103 LYS A O 1
ATOM 870 N N . ARG A 1 104 ? 8.448 8.756 2.434 1.00 86.44 104 ARG A N 1
ATOM 871 C CA . ARG A 1 104 ? 7.488 7.652 2.627 1.00 86.44 104 ARG A CA 1
ATOM 872 C C . ARG A 1 104 ? 8.189 6.293 2.724 1.00 86.44 104 ARG A C 1
ATOM 874 O O . ARG A 1 104 ? 7.809 5.463 3.536 1.00 86.44 104 ARG A O 1
ATOM 881 N N . ILE A 1 105 ? 9.248 6.077 1.945 1.00 88.06 105 ILE A N 1
ATOM 882 C CA . ILE A 1 105 ? 10.075 4.867 2.066 1.00 88.06 105 ILE A CA 1
ATOM 883 C C . ILE A 1 105 ? 10.806 4.822 3.413 1.00 88.06 105 ILE A C 1
ATOM 885 O O . ILE A 1 105 ? 10.848 3.768 4.039 1.00 88.06 105 ILE A O 1
ATOM 889 N N . GLU A 1 106 ? 11.382 5.939 3.860 1.00 87.88 106 GLU A N 1
ATOM 890 C CA . GLU A 1 106 ? 12.036 6.028 5.174 1.00 87.88 106 GLU A CA 1
ATOM 891 C C . GLU A 1 106 ? 11.048 5.735 6.312 1.00 87.88 106 GLU A C 1
ATOM 893 O O . GLU A 1 106 ? 11.350 4.917 7.182 1.00 87.88 106 GLU A O 1
ATOM 898 N N . ASP A 1 107 ? 9.854 6.332 6.255 1.00 88.62 107 ASP A N 1
ATOM 899 C CA . ASP A 1 107 ? 8.768 6.114 7.212 1.00 88.62 107 ASP A CA 1
ATOM 900 C C . ASP A 1 107 ? 8.345 4.630 7.217 1.00 88.62 107 ASP A C 1
ATOM 902 O O . ASP A 1 107 ? 8.257 4.020 8.282 1.00 88.62 107 ASP A O 1
ATOM 906 N N . TYR A 1 108 ? 8.177 4.007 6.039 1.00 91.94 108 TYR A N 1
ATOM 907 C CA . TYR A 1 108 ? 7.883 2.573 5.926 1.00 91.94 108 TYR A CA 1
ATOM 908 C C . TYR A 1 108 ? 8.957 1.717 6.609 1.00 91.94 108 TYR A C 1
ATOM 910 O O . TYR A 1 108 ? 8.645 0.893 7.462 1.00 91.94 108 TYR A O 1
ATOM 918 N N . LEU A 1 109 ? 10.233 1.918 6.266 1.00 92.44 109 LEU A N 1
ATOM 919 C CA . LEU A 1 109 ? 11.336 1.109 6.794 1.00 92.44 109 LEU A CA 1
ATOM 920 C C . LEU A 1 109 ? 11.513 1.273 8.308 1.00 92.44 109 LEU A C 1
ATOM 922 O O . LEU A 1 109 ? 11.985 0.354 8.979 1.00 92.44 109 LEU A O 1
ATOM 926 N N . TYR A 1 110 ? 11.184 2.445 8.848 1.00 91.94 110 TYR A N 1
ATOM 927 C CA . TYR A 1 110 ? 11.185 2.683 10.286 1.00 91.94 110 TYR A CA 1
ATOM 928 C C . TYR A 1 110 ? 10.059 1.906 10.977 1.00 91.94 110 TYR A C 1
ATOM 930 O O . TYR A 1 110 ? 10.332 1.134 11.893 1.00 91.94 110 TYR A O 1
ATOM 938 N N . LEU A 1 111 ? 8.822 2.048 10.499 1.00 90.62 111 LEU A N 1
ATOM 939 C CA . LEU A 1 111 ? 7.642 1.399 11.079 1.00 90.62 111 LEU A CA 1
ATOM 940 C C . LEU A 1 111 ? 7.669 -0.129 10.899 1.00 90.62 111 LEU A C 1
ATOM 942 O O . LEU A 1 111 ? 7.245 -0.873 11.779 1.00 90.62 111 LEU A O 1
ATOM 946 N N . GLU A 1 112 ? 8.263 -0.630 9.814 1.00 92.56 112 GLU A N 1
ATOM 947 C CA . GLU A 1 112 ? 8.469 -2.066 9.597 1.00 92.56 112 GLU A CA 1
ATOM 948 C C . GLU A 1 112 ? 9.370 -2.693 10.661 1.00 92.56 112 GLU A C 1
ATOM 950 O O . GLU A 1 112 ? 9.103 -3.812 11.100 1.00 92.56 112 GLU A O 1
ATOM 955 N N . LYS A 1 113 ? 10.394 -1.971 11.131 1.00 91.31 113 LYS A N 1
ATOM 956 C CA . LYS A 1 113 ? 11.248 -2.437 12.236 1.00 91.31 113 LYS A CA 1
ATOM 957 C C . LYS A 1 113 ? 10.511 -2.490 13.570 1.00 91.31 113 LYS A C 1
ATOM 959 O O . LYS A 1 113 ? 10.934 -3.239 14.446 1.00 91.31 113 LYS A O 1
ATOM 964 N N . LEU A 1 114 ? 9.453 -1.698 13.724 1.00 92.25 114 LEU A N 1
ATOM 965 C CA . LEU A 1 114 ? 8.607 -1.683 14.915 1.00 92.25 114 LEU A CA 1
ATOM 966 C C . LEU A 1 114 ? 7.503 -2.752 14.875 1.00 92.25 114 LEU A C 1
ATOM 968 O O . LEU A 1 114 ? 6.875 -2.999 15.897 1.00 92.25 114 LEU A O 1
ATOM 972 N N . GLY A 1 115 ? 7.304 -3.428 13.736 1.00 91.25 115 GLY A N 1
ATOM 973 C CA . GLY A 1 115 ? 6.273 -4.461 13.579 1.00 91.25 115 GLY A CA 1
ATOM 974 C C . GLY A 1 115 ? 4.899 -3.921 13.174 1.00 91.25 115 GLY A C 1
ATOM 975 O O . GLY A 1 115 ? 3.947 -4.691 13.075 1.00 91.25 115 GLY A O 1
ATOM 976 N N . GLU A 1 116 ? 4.787 -2.630 12.846 1.00 90.94 116 GLU A N 1
ATOM 977 C CA . GLU A 1 116 ? 3.500 -1.969 12.560 1.00 90.94 116 GLU A CA 1
ATOM 978 C C . GLU A 1 116 ? 2.768 -2.543 11.334 1.00 90.94 116 GLU A C 1
ATOM 980 O O . GLU A 1 116 ? 1.575 -2.333 11.165 1.00 90.94 116 GLU A O 1
ATOM 985 N N . PHE A 1 117 ? 3.451 -3.305 10.471 1.00 92.81 117 PHE A N 1
ATOM 986 C CA . PHE A 1 117 ? 2.857 -3.940 9.284 1.00 92.81 117 PHE A CA 1
ATOM 987 C C . PHE A 1 117 ? 2.591 -5.442 9.440 1.00 92.81 117 PHE A C 1
ATOM 989 O O . PHE A 1 117 ? 2.258 -6.109 8.456 1.00 92.81 117 PHE A O 1
ATOM 996 N N . ASP A 1 118 ? 2.752 -6.019 10.631 1.00 91.31 118 ASP A N 1
ATOM 997 C CA . ASP A 1 118 ? 2.590 -7.468 10.812 1.00 91.31 118 ASP A CA 1
ATOM 998 C C . ASP A 1 118 ? 1.160 -7.934 10.494 1.00 91.31 118 ASP A C 1
ATOM 1000 O O . ASP A 1 118 ? 0.977 -8.995 9.893 1.00 91.31 118 ASP A O 1
ATOM 1004 N N . PHE A 1 119 ? 0.168 -7.067 10.719 1.00 89.12 119 PHE A N 1
ATOM 1005 C CA . PHE A 1 119 ? -1.228 -7.291 10.333 1.00 89.12 119 PHE A CA 1
ATOM 1006 C C . PHE A 1 119 ? -1.427 -7.509 8.820 1.00 89.12 119 PHE A C 1
ATOM 1008 O O . PHE A 1 119 ? -2.363 -8.189 8.404 1.00 89.12 119 PHE A O 1
ATOM 1015 N N . ILE A 1 120 ? -0.550 -6.951 7.978 1.00 90.56 120 ILE A N 1
ATOM 1016 C CA . ILE A 1 120 ? -0.565 -7.164 6.525 1.00 90.56 120 ILE A CA 1
ATOM 1017 C C . ILE A 1 120 ? 0.048 -8.530 6.207 1.00 90.56 120 ILE A C 1
ATOM 1019 O O . ILE A 1 120 ? -0.523 -9.310 5.442 1.00 90.56 120 ILE A O 1
ATOM 1023 N N . LYS A 1 121 ? 1.201 -8.837 6.817 1.00 82.12 121 LYS A N 1
ATOM 1024 C CA . LYS A 1 121 ? 1.986 -10.054 6.547 1.00 82.12 121 LYS A CA 1
ATOM 1025 C C . LYS A 1 121 ? 1.221 -11.332 6.872 1.00 82.12 121 LYS A C 1
ATOM 1027 O O . LYS A 1 121 ? 1.443 -12.346 6.219 1.00 82.12 121 LYS A O 1
ATOM 1032 N N . GLU A 1 122 ? 0.341 -11.307 7.866 1.00 78.94 122 GLU A N 1
ATOM 1033 C CA . GLU A 1 122 ? -0.501 -12.457 8.215 1.00 78.94 122 GLU A CA 1
ATOM 1034 C C . GLU A 1 122 ? -1.512 -12.816 7.119 1.00 78.94 122 GLU A C 1
ATOM 1036 O O . GLU A 1 122 ? -1.843 -13.988 6.956 1.00 78.94 122 GLU A O 1
ATOM 1041 N N . ILE A 1 123 ? -1.951 -11.831 6.332 1.00 83.75 123 ILE A N 1
ATOM 1042 C CA . ILE A 1 123 ? -2.974 -11.991 5.289 1.00 83.75 123 ILE A CA 1
ATOM 1043 C C . ILE A 1 123 ? -2.347 -12.216 3.910 1.00 83.75 123 ILE A C 1
ATOM 1045 O O . ILE A 1 123 ? -2.927 -12.905 3.075 1.00 83.75 123 ILE A O 1
ATOM 1049 N N . THR A 1 124 ? -1.171 -11.640 3.651 1.00 77.06 124 THR A N 1
ATOM 1050 C CA . THR A 1 124 ? -0.485 -11.733 2.351 1.00 77.06 124 THR A CA 1
ATOM 1051 C C . THR A 1 124 ? 0.491 -12.913 2.238 1.00 77.06 124 THR A C 1
ATOM 1053 O O . THR A 1 124 ? 1.281 -12.935 1.293 1.00 77.06 124 THR A O 1
ATOM 1056 N N . LYS A 1 125 ? 0.492 -13.831 3.214 1.00 58.84 125 LYS A N 1
ATOM 1057 C CA . LYS A 1 125 ? 1.309 -15.058 3.222 1.00 58.84 125 LYS A CA 1
ATOM 1058 C C . LYS A 1 125 ? 0.893 -16.062 2.150 1.00 58.84 125 LYS A C 1
ATOM 1060 O O . LYS A 1 125 ? -0.316 -16.154 1.848 1.00 58.84 125 LYS A O 1
#

pLDDT: mean 77.32, std 19.54, range [31.89, 95.62]

Secondary structure (DSSP, 8-state):
---SSHHHHHHHHHHHHHHHHHHHHHHHHHHHHHHHHHH--PPPTT-S----S--HHHHHHHHHHHHHHHHHHHHHHHHTT--HHHHHHHHHHHHHTT--HHHHHHHHHHHHHHTTTHHHHTT--

Radius of gyration: 18.41 Å; chains: 1; bounding box: 59×32×52 Å